Protein AF-A0A920T3Y5-F1 (afdb_monomer_lite)

Sequence (93 aa):
MNKNLIYISLFLSVSILPATDMVLDPSFQFDYISTEIDASSDSIGSFNGTIHNLSSDTLTLAVVRSINELSEGWTSSICVGTTCYNESVEVFL

Radius of gyration: 25.23 Å; chains: 1; bounding box: 31×55×72 Å

Secondary structure (DSSP, 8-state):
--HHHHHHHHHHHHT-----------SEEEEES-S-----TT------EEEEE-SSSPP----B-S---PPTT----EEETTEEEPPB-----

pLDDT: mean 72.13, std 8.61, range [42.75, 89.56]

Structure (mmCIF, N/CA/C/O backbone):
data_AF-A0A920T3Y5-F1
#
_entry.id   AF-A0A920T3Y5-F1
#
loop_
_atom_site.group_PDB
_atom_site.id
_atom_site.type_symbol
_atom_site.label_atom_id
_atom_site.label_alt_id
_atom_site.label_comp_id
_atom_site.label_asym_id
_atom_site.label_entity_id
_atom_site.label_seq_id
_atom_site.pdbx_PDB_ins_code
_atom_site.Cartn_x
_atom_site.Cartn_y
_atom_site.Cartn_z
_atom_site.occupancy
_atom_site.B_iso_or_equiv
_atom_site.auth_seq_id
_atom_site.auth_comp_id
_atom_site.auth_asym_id
_atom_site.auth_atom_id
_atom_site.pdbx_PDB_model_num
ATOM 1 N N . MET A 1 1 ? -5.605 42.821 46.710 1.00 59.22 1 MET A N 1
ATOM 2 C CA . MET A 1 1 ? -5.358 41.956 45.534 1.00 59.22 1 MET A CA 1
ATOM 3 C C . MET A 1 1 ? -6.016 42.606 44.320 1.00 59.22 1 MET A C 1
ATOM 5 O O . MET A 1 1 ? -7.206 42.888 44.385 1.00 59.22 1 MET A O 1
ATOM 9 N N . ASN A 1 2 ? -5.246 42.977 43.291 1.00 71.00 2 ASN A N 1
ATOM 10 C CA . ASN A 1 2 ? -5.743 43.794 42.176 1.00 71.00 2 ASN A CA 1
ATOM 11 C C . ASN A 1 2 ? -6.553 42.923 41.200 1.00 71.00 2 ASN A C 1
ATOM 13 O O . ASN A 1 2 ? -6.011 41.970 40.644 1.00 71.00 2 ASN A O 1
ATOM 17 N N . LYS A 1 3 ? -7.839 43.239 40.999 1.00 73.56 3 LYS A N 1
ATOM 18 C CA . LYS A 1 3 ? -8.757 42.454 40.153 1.00 73.56 3 LYS A CA 1
ATOM 19 C C . LYS A 1 3 ? -8.224 42.285 38.726 1.00 73.56 3 LYS A C 1
ATOM 21 O O . LYS A 1 3 ? -8.354 41.205 38.166 1.00 73.56 3 LYS A O 1
ATOM 26 N N . ASN A 1 4 ? -7.530 43.290 38.189 1.00 72.69 4 ASN A N 1
ATOM 27 C CA . ASN A 1 4 ? -6.921 43.215 36.857 1.00 72.69 4 ASN A CA 1
ATOM 28 C C . ASN A 1 4 ? -5.805 42.164 36.771 1.00 72.69 4 ASN A C 1
ATOM 30 O O . ASN A 1 4 ? -5.666 41.508 35.748 1.00 72.69 4 ASN A O 1
ATOM 34 N N . LEU A 1 5 ? -5.056 41.945 37.857 1.00 72.06 5 LEU A N 1
ATOM 35 C CA . LEU A 1 5 ? -3.994 40.937 37.904 1.00 72.06 5 LEU A CA 1
ATOM 36 C C . LEU A 1 5 ? -4.567 39.508 37.887 1.00 72.06 5 LEU A C 1
ATOM 38 O O . LEU A 1 5 ? -3.973 38.606 37.307 1.00 72.06 5 LEU A O 1
ATOM 42 N N . ILE A 1 6 ? -5.750 39.320 38.484 1.00 77.00 6 ILE A N 1
ATOM 43 C CA . ILE A 1 6 ? -6.485 38.047 38.464 1.00 77.00 6 ILE A CA 1
ATOM 44 C C . ILE A 1 6 ? -7.019 37.767 37.056 1.00 77.00 6 ILE A C 1
ATOM 46 O O . ILE A 1 6 ? -6.859 36.655 36.564 1.00 77.00 6 ILE A O 1
ATOM 50 N N . TYR A 1 7 ? -7.597 38.769 36.383 1.00 71.94 7 TYR A N 1
ATOM 51 C CA . TYR A 1 7 ? -8.092 38.604 35.012 1.00 71.94 7 TYR A CA 1
ATOM 52 C C . TYR A 1 7 ? -6.973 38.278 34.020 1.00 71.94 7 TYR A C 1
ATOM 54 O O . TYR A 1 7 ? -7.159 37.415 33.168 1.00 71.94 7 TYR A O 1
ATOM 62 N N . ILE A 1 8 ? -5.803 38.909 34.163 1.00 72.38 8 ILE A N 1
ATOM 63 C CA . ILE A 1 8 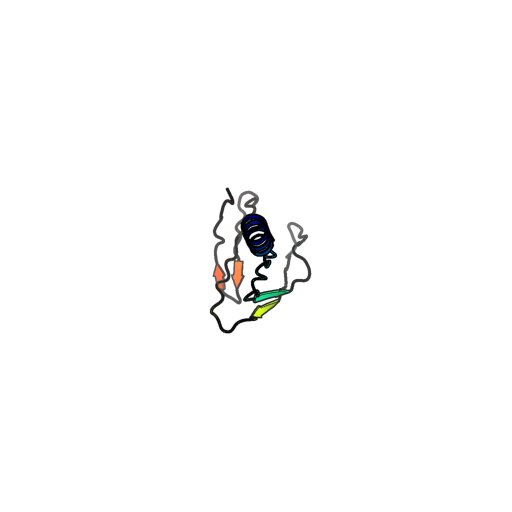? -4.632 38.623 33.322 1.00 72.38 8 ILE A CA 1
ATOM 64 C C . ILE A 1 8 ? -4.121 37.195 33.566 1.00 72.38 8 ILE A C 1
ATOM 66 O O . ILE A 1 8 ? -3.851 36.478 32.608 1.00 72.38 8 ILE A O 1
ATOM 70 N N . SER A 1 9 ? -4.054 36.755 34.828 1.00 66.62 9 SER A N 1
ATOM 71 C CA . SER A 1 9 ? -3.675 35.379 35.189 1.00 66.62 9 SER A CA 1
ATOM 72 C C . SER A 1 9 ? -4.632 34.333 34.597 1.00 66.62 9 SER A C 1
ATOM 74 O O . SER A 1 9 ? -4.190 33.321 34.058 1.00 66.62 9 SER A O 1
ATOM 76 N N . LEU A 1 10 ? -5.941 34.608 34.623 1.00 65.31 10 LEU A N 1
ATOM 77 C CA . LEU A 1 10 ? -6.964 33.714 34.076 1.00 65.31 10 LEU A CA 1
ATOM 78 C C . LEU A 1 10 ? -6.944 33.657 32.538 1.00 65.31 10 LEU A C 1
ATOM 80 O O . LEU A 1 10 ? -7.198 32.609 31.954 1.00 65.31 10 LEU A O 1
ATOM 84 N N . PHE A 1 11 ? -6.629 34.770 31.870 1.00 66.19 11 PHE A N 1
ATOM 85 C CA . PHE A 1 11 ? -6.479 34.807 30.410 1.00 66.19 11 PHE A CA 1
ATOM 86 C C . PHE A 1 11 ? -5.226 34.061 29.933 1.00 66.19 11 PHE A C 1
ATOM 88 O O . PHE A 1 11 ? -5.258 33.393 28.896 1.00 66.19 11 PHE A O 1
ATOM 95 N N . LEU A 1 12 ? -4.129 34.158 30.691 1.00 65.12 12 LEU A N 1
ATOM 96 C CA . LEU A 1 12 ? -2.858 33.516 30.354 1.00 65.12 12 LEU A CA 1
ATOM 97 C C . LEU A 1 12 ? -2.902 31.991 30.545 1.00 65.12 12 LEU A C 1
ATOM 99 O O . LEU A 1 12 ? -2.226 31.274 29.822 1.00 65.12 12 LEU A O 1
ATOM 103 N N . SER A 1 13 ? -3.711 31.475 31.476 1.00 63.50 13 SER A N 1
ATOM 104 C CA . SER A 1 13 ? -3.861 30.025 31.672 1.00 63.50 13 SER A CA 1
ATOM 105 C C . SER A 1 13 ? -4.743 29.350 30.614 1.00 63.50 13 SER A C 1
ATOM 107 O O . SER A 1 13 ? -4.496 28.198 30.271 1.00 63.50 13 SER A O 1
ATOM 109 N N . VAL A 1 14 ? -5.729 30.056 30.048 1.00 64.50 14 VAL A N 1
ATOM 110 C CA . VAL A 1 14 ? -6.607 29.530 28.978 1.00 64.50 14 VAL A CA 1
ATOM 111 C C . VAL A 1 14 ? -5.890 29.445 27.625 1.00 64.50 14 VAL A C 1
ATOM 113 O O . VAL A 1 14 ? -6.251 28.630 26.783 1.00 64.50 14 VAL A O 1
ATOM 116 N N . SER A 1 15 ? -4.856 30.261 27.412 1.00 63.00 15 SER A N 1
ATOM 117 C CA . SER A 1 15 ? -4.104 30.312 26.150 1.00 63.00 15 SER A CA 1
ATOM 118 C C . SER A 1 15 ? -3.001 29.250 26.038 1.00 63.00 15 SER A C 1
ATOM 120 O O . SER A 1 15 ? -2.412 29.100 24.971 1.00 63.00 15 SER A O 1
ATOM 122 N N . ILE A 1 16 ? -2.763 28.470 27.098 1.00 64.38 16 ILE A N 1
ATOM 123 C CA . ILE A 1 16 ? -1.824 27.341 27.117 1.00 64.38 16 ILE A CA 1
ATOM 124 C C . ILE A 1 16 ? -2.632 26.035 27.074 1.00 64.38 16 ILE A C 1
ATOM 126 O O . ILE A 1 16 ? -2.558 25.196 27.969 1.00 64.38 16 ILE A O 1
ATOM 130 N N . LEU A 1 17 ? -3.463 25.873 26.046 1.00 65.19 17 LEU A N 1
ATOM 131 C CA . LEU A 1 17 ? -3.973 24.554 25.683 1.00 65.19 17 LEU A CA 1
ATOM 132 C C . LEU A 1 17 ? -2.885 23.877 24.839 1.00 65.19 17 LEU A C 1
ATOM 134 O O . LEU A 1 17 ? -2.487 24.453 23.824 1.00 65.19 17 LEU A O 1
ATOM 138 N N . PRO A 1 18 ? -2.364 22.700 25.232 1.00 65.62 18 PRO A N 1
ATOM 139 C CA . PRO A 1 18 ? -1.495 21.947 24.344 1.00 65.62 18 PRO A CA 1
ATOM 140 C C . PRO A 1 18 ? -2.292 21.637 23.078 1.00 65.62 18 PRO A C 1
ATOM 142 O O . PRO A 1 18 ? -3.426 21.161 23.162 1.00 65.62 18 PRO A O 1
ATOM 145 N N . ALA A 1 19 ? -1.719 21.936 21.912 1.00 64.75 19 ALA A N 1
ATOM 146 C CA . ALA A 1 19 ? -2.237 21.409 20.663 1.00 64.75 19 ALA A CA 1
ATOM 147 C C . ALA A 1 19 ? -2.232 19.885 20.809 1.00 64.75 19 ALA A C 1
ATOM 149 O O . ALA A 1 19 ? -1.174 19.267 20.897 1.00 64.75 19 ALA A O 1
ATOM 150 N N . THR A 1 20 ? -3.411 19.284 20.949 1.00 62.22 20 THR A N 1
ATOM 151 C CA . THR A 1 20 ? -3.531 17.841 20.833 1.00 62.22 20 THR A CA 1
ATOM 152 C C . THR A 1 20 ? -3.264 17.549 19.370 1.00 62.22 20 THR A C 1
ATOM 154 O O . THR A 1 20 ? -4.133 17.821 18.539 1.00 62.22 20 THR A O 1
ATOM 157 N N . ASP A 1 21 ? -2.061 17.069 19.051 1.00 63.03 21 ASP A N 1
ATOM 158 C CA . ASP A 1 21 ? -1.827 16.375 17.791 1.00 63.03 21 ASP A CA 1
ATOM 159 C C . ASP A 1 21 ? -2.916 15.312 17.712 1.00 63.03 21 ASP A C 1
ATOM 161 O O . ASP A 1 21 ? -2.939 14.353 18.489 1.00 63.03 21 ASP A O 1
ATOM 165 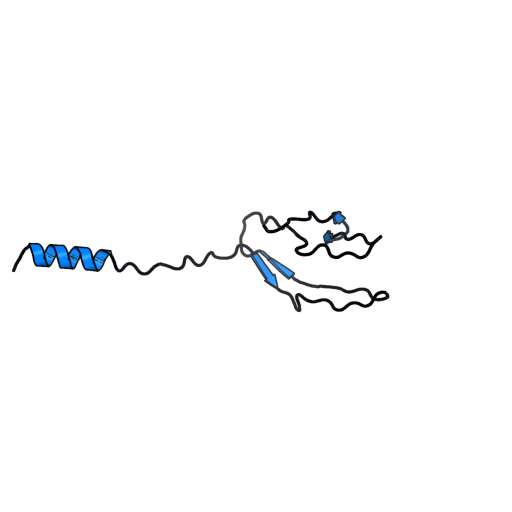N N . MET A 1 22 ? -3.918 15.570 16.876 1.00 60.16 22 MET A N 1
ATOM 166 C CA . MET A 1 22 ? -5.020 14.655 16.684 1.00 60.16 22 MET A CA 1
ATOM 167 C C . MET A 1 22 ? -4.410 13.481 15.933 1.00 60.16 22 MET A C 1
ATOM 169 O O . MET A 1 22 ? -4.263 13.526 14.714 1.00 60.16 22 MET A O 1
ATOM 173 N N . VAL A 1 23 ? -3.954 12.475 16.680 1.00 63.62 23 VAL A N 1
ATOM 174 C CA . VAL A 1 23 ? -3.508 11.206 16.117 1.00 63.62 23 VAL A CA 1
ATOM 175 C C . VAL A 1 23 ? -4.744 10.609 15.464 1.00 63.62 23 VAL A C 1
ATOM 177 O O . VAL A 1 23 ? -5.625 10.079 16.137 1.00 63.62 23 VAL A O 1
ATOM 180 N N . LEU A 1 24 ? -4.861 10.818 14.155 1.00 69.75 24 LEU A N 1
ATOM 181 C CA . LEU A 1 24 ? -5.861 10.156 13.338 1.00 69.75 24 LEU A CA 1
ATOM 182 C C . LEU A 1 24 ? -5.552 8.668 13.428 1.00 69.75 24 LEU A C 1
ATOM 184 O O . LEU A 1 24 ? -4.491 8.235 12.982 1.00 69.75 24 LEU A O 1
ATOM 188 N N . ASP A 1 25 ? -6.453 7.917 14.051 1.00 77.62 25 ASP A N 1
ATOM 189 C CA . ASP A 1 25 ? -6.348 6.467 14.093 1.00 77.62 25 ASP A CA 1
ATOM 190 C C . ASP A 1 25 ? -6.523 5.964 12.650 1.00 77.62 25 ASP A C 1
ATOM 192 O O . ASP A 1 25 ? -7.569 6.225 12.038 1.00 77.62 25 ASP A O 1
ATOM 196 N N . PRO A 1 26 ? -5.489 5.373 12.030 1.00 81.38 26 PRO A N 1
ATOM 197 C CA . PRO A 1 26 ? -5.553 5.017 10.625 1.00 81.38 26 PRO A CA 1
ATOM 198 C C . PRO A 1 26 ? -6.610 3.929 10.415 1.00 81.38 26 PRO A C 1
ATOM 200 O O . PRO A 1 26 ? -6.661 2.937 11.136 1.00 81.38 26 PRO A O 1
ATOM 203 N N . SER A 1 27 ? -7.450 4.082 9.391 1.00 85.94 27 SER A N 1
ATOM 204 C CA . SER A 1 27 ? -8.486 3.089 9.069 1.00 85.94 27 SER A CA 1
ATOM 205 C C . SER A 1 27 ? -7.911 1.792 8.493 1.00 85.94 27 SER A C 1
ATOM 207 O O . SER A 1 27 ? -8.567 0.751 8.535 1.00 85.94 27 SER A O 1
ATOM 209 N N . PHE A 1 28 ? -6.678 1.833 7.986 1.00 87.81 28 PHE A N 1
ATOM 210 C CA . PHE A 1 28 ? -5.939 0.677 7.495 1.00 87.81 28 PHE A CA 1
ATOM 211 C C . PHE A 1 28 ? -4.449 0.790 7.805 1.00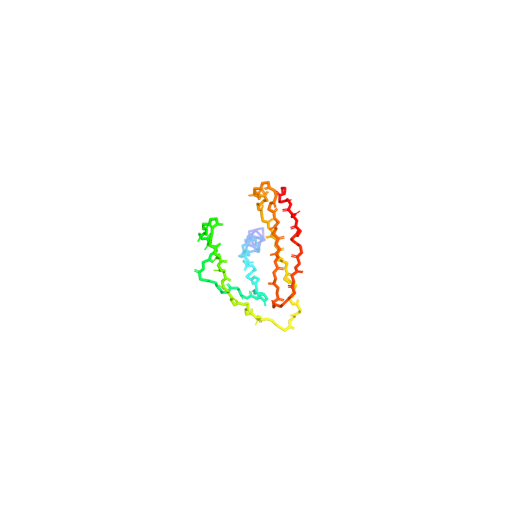 87.81 28 PHE A C 1
ATOM 213 O O . PHE A 1 28 ? -3.907 1.883 7.952 1.00 87.81 28 PHE A O 1
ATOM 220 N N . GLN A 1 29 ? -3.776 -0.354 7.812 1.00 87.25 29 GLN A N 1
ATOM 221 C CA . GLN A 1 29 ? -2.323 -0.444 7.797 1.00 87.25 29 GLN A CA 1
ATOM 222 C C . GLN A 1 29 ? -1.880 -1.191 6.542 1.00 87.25 29 GLN A C 1
ATOM 224 O O . GLN A 1 29 ? -2.461 -2.215 6.180 1.00 87.25 29 GLN A O 1
ATOM 229 N N . PHE A 1 30 ? -0.835 -0.685 5.895 1.00 85.50 30 PHE A N 1
ATOM 230 C CA . PHE A 1 30 ? -0.189 -1.350 4.774 1.00 85.50 30 PHE A CA 1
ATOM 231 C C . PHE A 1 30 ? 1.179 -1.869 5.207 1.00 85.50 30 PHE A C 1
ATOM 233 O O . PHE A 1 30 ? 2.068 -1.078 5.513 1.00 85.50 30 PHE A O 1
ATOM 240 N N . ASP A 1 31 ? 1.318 -3.190 5.269 1.00 87.50 31 ASP A N 1
ATOM 241 C CA . ASP A 1 31 ? 2.571 -3.866 5.597 1.00 87.50 31 ASP A CA 1
ATOM 242 C C . ASP A 1 31 ? 3.230 -4.369 4.311 1.00 87.50 31 ASP A C 1
ATOM 244 O O . ASP A 1 31 ? 2.607 -5.073 3.510 1.00 87.50 31 ASP A O 1
ATOM 248 N N . TYR A 1 32 ? 4.477 -3.977 4.083 1.00 85.50 32 TYR A N 1
ATOM 249 C CA . TYR A 1 32 ? 5.210 -4.260 2.858 1.00 85.50 32 TYR A CA 1
ATOM 250 C C . TYR A 1 32 ? 6.697 -4.446 3.150 1.00 85.50 32 TYR A C 1
ATOM 252 O O . TYR A 1 32 ? 7.259 -3.835 4.055 1.00 85.50 32 TYR A O 1
ATOM 260 N N . ILE A 1 33 ? 7.355 -5.284 2.345 1.00 80.19 33 ILE A N 1
ATOM 261 C CA . ILE A 1 33 ? 8.779 -5.599 2.535 1.00 80.19 33 ILE A CA 1
ATOM 262 C C . ILE A 1 33 ? 9.675 -4.500 1.943 1.00 80.19 33 ILE A C 1
ATOM 264 O O . ILE A 1 33 ? 10.708 -4.165 2.514 1.00 80.19 33 ILE A O 1
ATOM 268 N N . SER A 1 34 ? 9.293 -3.947 0.791 1.00 78.31 34 SER A N 1
ATOM 269 C CA . SER A 1 34 ? 10.056 -2.923 0.068 1.00 78.31 34 SER A CA 1
ATOM 270 C C . SER A 1 34 ? 9.125 -2.133 -0.835 1.00 78.31 34 SER A C 1
ATOM 272 O O . SER A 1 34 ? 8.297 -2.750 -1.490 1.00 78.31 34 SER A O 1
ATOM 274 N N . THR A 1 35 ? 9.278 -0.810 -0.921 1.00 74.62 35 THR A N 1
ATOM 275 C CA . THR A 1 35 ? 8.602 0.032 -1.931 1.00 74.62 35 THR A CA 1
ATOM 276 C C . THR A 1 35 ? 9.317 0.054 -3.279 1.00 74.62 35 THR A C 1
ATOM 278 O O . THR A 1 35 ? 8.816 0.651 -4.227 1.00 74.62 35 THR A O 1
ATOM 281 N N . GLU A 1 36 ? 10.494 -0.559 -3.365 1.00 71.94 36 GLU A N 1
ATOM 282 C CA . GLU A 1 36 ? 11.336 -0.566 -4.555 1.00 71.94 36 GLU A CA 1
ATOM 283 C C . GLU A 1 36 ? 11.369 -1.960 -5.175 1.00 71.94 36 GLU A C 1
ATOM 285 O O . GLU A 1 36 ? 11.483 -2.973 -4.474 1.00 71.94 36 GLU A O 1
ATOM 290 N N . ILE A 1 37 ? 11.280 -1.991 -6.503 1.00 70.62 37 ILE A N 1
ATOM 291 C CA . ILE A 1 37 ? 11.428 -3.189 -7.321 1.00 70.62 37 ILE A CA 1
ATOM 292 C C . ILE A 1 37 ? 12.525 -2.893 -8.339 1.00 70.62 37 ILE A C 1
ATOM 294 O O . ILE A 1 37 ? 12.363 -2.003 -9.171 1.00 70.62 37 ILE A O 1
ATOM 298 N N . ASP A 1 38 ? 13.617 -3.650 -8.282 1.00 69.25 38 ASP A N 1
ATOM 299 C CA . ASP A 1 38 ? 14.654 -3.629 -9.312 1.00 69.25 38 ASP A CA 1
ATOM 300 C C . ASP A 1 38 ? 14.377 -4.764 -10.309 1.00 69.25 38 ASP A C 1
ATOM 302 O O . ASP A 1 38 ? 14.390 -5.945 -9.9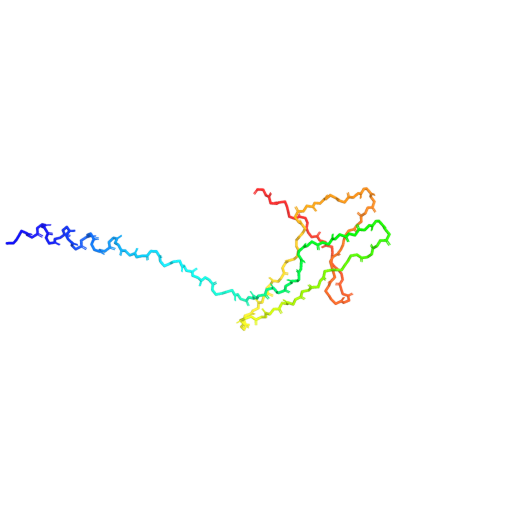46 1.00 69.25 38 ASP A O 1
ATOM 306 N N . ALA A 1 39 ? 14.038 -4.404 -11.547 1.00 71.44 39 ALA A N 1
ATOM 307 C CA . ALA A 1 39 ? 13.719 -5.340 -12.619 1.00 71.44 39 ALA A CA 1
ATOM 308 C C . ALA A 1 39 ? 14.450 -4.941 -13.910 1.00 71.44 39 ALA A C 1
ATOM 310 O O . ALA A 1 39 ? 14.449 -3.776 -14.308 1.00 71.44 39 ALA A O 1
ATOM 311 N N . SER A 1 40 ? 15.067 -5.920 -14.575 1.00 75.06 40 SER A N 1
ATOM 312 C CA . SER A 1 40 ? 15.689 -5.771 -15.889 1.00 75.06 40 SER A CA 1
ATOM 313 C C . SER A 1 40 ? 14.648 -5.934 -17.000 1.00 75.06 40 SER A C 1
ATOM 315 O O . SER A 1 40 ? 13.531 -6.391 -16.771 1.00 75.06 40 SER A O 1
ATOM 317 N N . SER A 1 41 ? 15.005 -5.581 -18.238 1.00 70.50 41 SER A N 1
ATOM 318 C CA . SER A 1 41 ? 14.078 -5.612 -19.384 1.00 70.50 41 SER A CA 1
ATOM 319 C C . SER A 1 41 ? 13.530 -7.005 -19.729 1.00 70.50 41 SER A C 1
ATOM 321 O O . SER A 1 41 ? 12.585 -7.124 -20.502 1.00 70.50 41 SER A O 1
ATOM 323 N N . ASP A 1 42 ? 14.148 -8.053 -19.199 1.00 78.19 42 ASP A N 1
ATOM 324 C CA . ASP A 1 42 ? 13.798 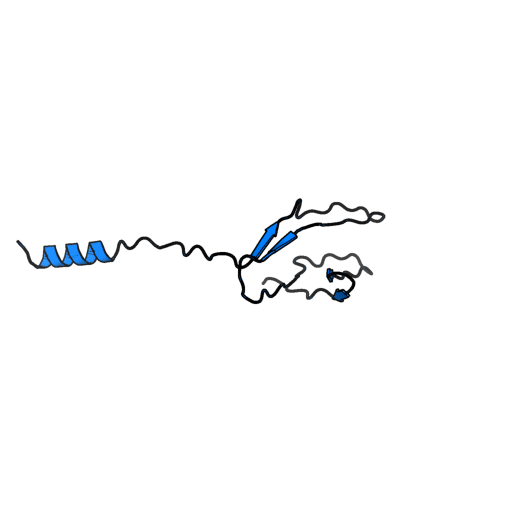-9.461 -19.355 1.00 78.19 42 ASP A CA 1
ATOM 325 C C . ASP A 1 42 ? 13.303 -10.111 -18.049 1.00 78.19 42 ASP A C 1
ATOM 327 O O . ASP A 1 42 ? 13.072 -11.323 -18.027 1.00 78.19 42 ASP A O 1
ATOM 331 N N . SER A 1 43 ? 13.116 -9.339 -16.969 1.00 70.69 43 SER A N 1
ATOM 332 C CA . SER A 1 43 ? 12.676 -9.867 -15.677 1.00 70.69 43 SER A CA 1
ATOM 333 C C . SER A 1 43 ? 11.276 -9.405 -15.269 1.00 70.69 43 SER A C 1
ATOM 335 O O . SER A 1 43 ? 10.757 -8.377 -15.700 1.00 70.69 43 SER A O 1
ATOM 337 N N . ILE A 1 44 ? 10.638 -10.221 -14.426 1.00 66.31 44 ILE A N 1
ATOM 338 C CA . ILE A 1 44 ? 9.362 -9.897 -13.792 1.00 66.31 44 ILE A CA 1
ATOM 339 C C . ILE A 1 44 ? 9.669 -9.424 -12.375 1.00 66.31 44 ILE A C 1
ATOM 341 O O . ILE A 1 44 ? 10.102 -10.209 -11.530 1.00 66.31 44 ILE A O 1
ATOM 345 N N . GLY A 1 45 ? 9.430 -8.143 -12.118 1.00 67.12 45 GLY A N 1
ATOM 346 C CA . GLY A 1 45 ? 9.435 -7.582 -10.775 1.00 67.12 45 GLY A CA 1
ATOM 347 C C . GLY A 1 45 ? 8.107 -7.852 -10.064 1.00 67.12 45 GLY A C 1
ATOM 348 O O . GLY A 1 45 ? 7.043 -7.662 -10.648 1.00 67.12 45 GLY A O 1
ATOM 349 N N . SER A 1 46 ? 8.154 -8.292 -8.806 1.00 67.88 46 SER A N 1
ATOM 350 C CA . SER A 1 46 ? 6.958 -8.515 -7.985 1.00 67.88 46 SER A CA 1
ATOM 351 C C . SER A 1 46 ? 7.071 -7.729 -6.688 1.00 67.88 46 SER A C 1
ATOM 353 O O . SER A 1 46 ? 8.039 -7.887 -5.948 1.00 67.88 46 SER A O 1
ATOM 355 N N . PHE A 1 47 ? 6.045 -6.943 -6.383 1.00 71.44 47 PHE A N 1
ATOM 356 C CA . PHE A 1 47 ? 5.845 -6.345 -5.069 1.00 71.44 47 PHE A CA 1
ATOM 357 C C . PHE A 1 47 ? 4.753 -7.121 -4.340 1.00 71.44 47 PHE A C 1
ATOM 359 O O . PHE A 1 47 ? 3.714 -7.426 -4.922 1.00 71.44 47 PHE A O 1
ATOM 366 N N . ASN A 1 48 ? 4.991 -7.428 -3.068 1.00 72.50 48 ASN A N 1
ATOM 367 C CA . ASN A 1 48 ? 4.022 -8.087 -2.205 1.00 72.50 48 ASN A CA 1
ATOM 368 C C . ASN A 1 48 ? 3.826 -7.248 -0.941 1.00 72.50 48 ASN A C 1
ATOM 370 O O . ASN A 1 48 ? 4.795 -6.774 -0.345 1.00 72.50 48 ASN A O 1
ATOM 374 N N . GLY A 1 49 ? 2.573 -7.115 -0.520 1.00 77.06 49 GLY A N 1
ATOM 375 C CA . GLY A 1 49 ? 2.195 -6.446 0.717 1.00 77.06 49 GLY A CA 1
ATOM 376 C C . GLY A 1 49 ? 0.847 -6.949 1.218 1.00 77.06 49 GLY A C 1
ATOM 377 O O . GLY A 1 49 ? 0.092 -7.583 0.475 1.00 77.06 49 GLY A O 1
ATOM 378 N N . THR A 1 50 ? 0.555 -6.669 2.483 1.00 83.50 50 THR A N 1
ATOM 379 C CA . THR A 1 50 ? -0.710 -7.013 3.135 1.00 83.50 50 THR A CA 1
ATOM 380 C C . THR A 1 50 ? -1.398 -5.739 3.601 1.00 83.50 50 THR A C 1
ATOM 382 O O . THR A 1 50 ? -0.794 -4.893 4.256 1.00 83.50 50 THR A O 1
ATOM 385 N N . ILE A 1 51 ? -2.680 -5.599 3.264 1.00 84.38 51 ILE A N 1
ATOM 386 C CA . ILE A 1 51 ? -3.524 -4.518 3.774 1.00 84.38 51 ILE A CA 1
ATOM 387 C C . ILE A 1 51 ? -4.330 -5.075 4.944 1.00 84.38 51 ILE A C 1
ATOM 389 O O . ILE A 1 51 ? -5.146 -5.982 4.773 1.00 84.38 51 ILE A O 1
ATOM 393 N N . HIS A 1 52 ? -4.105 -4.518 6.128 1.00 85.88 52 HIS A N 1
ATOM 394 C CA . HIS A 1 52 ? -4.878 -4.810 7.325 1.00 85.88 52 HIS A CA 1
ATOM 395 C C . HIS A 1 52 ? -5.958 -3.753 7.486 1.00 85.88 52 HIS A C 1
ATOM 397 O O . HIS A 1 52 ? -5.664 -2.565 7.609 1.00 85.88 52 HIS A O 1
ATOM 403 N N . ASN A 1 53 ? -7.212 -4.194 7.499 1.00 86.69 53 ASN A N 1
ATOM 404 C CA . ASN A 1 53 ? -8.306 -3.323 7.881 1.00 86.69 53 ASN A CA 1
ATOM 405 C C . ASN A 1 53 ? -8.308 -3.158 9.408 1.00 86.69 53 ASN A C 1
ATOM 407 O O . ASN A 1 53 ? -8.379 -4.154 10.131 1.00 86.69 53 ASN A O 1
ATOM 411 N N . LEU A 1 54 ? -8.213 -1.915 9.876 1.00 89.56 54 LEU A N 1
ATOM 412 C CA . LEU A 1 54 ? -8.223 -1.570 11.299 1.00 89.56 54 LEU A CA 1
ATOM 413 C C . LEU A 1 54 ? -9.591 -1.035 11.752 1.00 89.56 54 LEU A C 1
ATOM 415 O O . LEU A 1 54 ? -9.830 -0.905 12.950 1.00 89.56 54 LEU A O 1
ATOM 419 N N . SER A 1 55 ? -10.502 -0.770 10.809 1.00 87.31 55 SER A N 1
ATOM 420 C CA . SER A 1 55 ? -11.845 -0.243 11.056 1.00 87.31 55 SER A CA 1
ATOM 421 C C . SER A 1 55 ? -12.938 -1.169 10.501 1.00 87.31 55 SER A C 1
ATOM 423 O O . SER A 1 55 ? -12.714 -2.042 9.669 1.00 87.31 55 SER A O 1
ATOM 425 N N . SER A 1 56 ? -14.173 -0.992 10.959 1.00 85.56 56 SER A N 1
ATOM 426 C CA . SER A 1 56 ? -15.357 -1.595 10.332 1.00 85.56 56 SER A CA 1
ATOM 427 C C . SER A 1 56 ? -15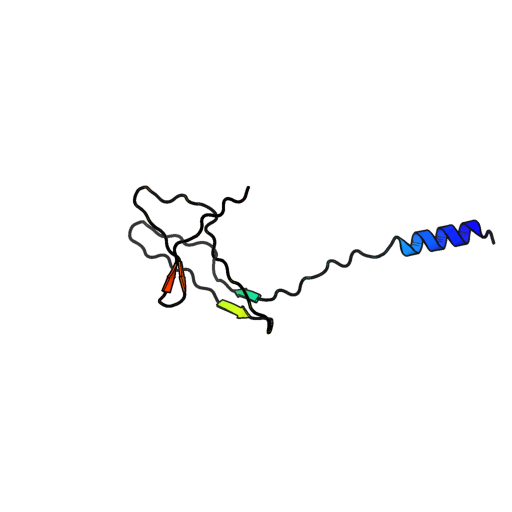.880 -0.798 9.130 1.00 85.56 56 SER A C 1
ATOM 429 O O . SER A 1 56 ? -16.814 -1.243 8.463 1.00 85.56 56 SER A O 1
ATOM 431 N N . ASP A 1 57 ? -15.315 0.380 8.871 1.00 84.56 57 ASP A N 1
ATOM 432 C CA . ASP A 1 57 ? -15.752 1.268 7.798 1.00 84.56 57 ASP A CA 1
ATOM 433 C C . ASP A 1 57 ? -15.305 0.783 6.413 1.00 84.56 57 ASP A C 1
ATOM 435 O O . ASP A 1 57 ? -14.404 -0.044 6.254 1.00 84.56 57 ASP A O 1
ATOM 439 N N . THR A 1 58 ? -15.943 1.323 5.372 1.00 80.88 58 THR A N 1
ATOM 440 C CA . THR A 1 58 ? -15.548 1.039 3.988 1.00 80.88 58 THR A CA 1
ATOM 441 C C . THR A 1 58 ? -14.254 1.773 3.644 1.00 80.88 58 THR A C 1
ATOM 443 O O . THR A 1 58 ? -14.214 3.002 3.614 1.00 80.88 58 THR A O 1
ATOM 446 N N . LEU A 1 59 ? -13.209 1.011 3.326 1.00 75.31 59 LEU A N 1
ATOM 447 C CA . LEU A 1 59 ? -11.944 1.526 2.809 1.00 75.31 59 LEU A CA 1
ATOM 448 C C . LEU A 1 59 ? -12.001 1.694 1.293 1.00 75.31 59 LEU A C 1
ATOM 450 O O . LEU A 1 59 ? -12.244 0.737 0.560 1.00 75.31 59 LEU A O 1
ATOM 454 N N . THR A 1 60 ? -11.725 2.909 0.825 1.00 75.25 60 THR A N 1
ATOM 455 C CA . THR A 1 60 ? -11.504 3.174 -0.599 1.00 75.25 60 THR A CA 1
ATOM 456 C C . THR A 1 60 ? -10.007 3.135 -0.868 1.00 75.25 60 THR A C 1
ATOM 458 O O . THR A 1 60 ? -9.268 3.983 -0.375 1.00 75.25 60 THR A O 1
ATOM 461 N N . LEU A 1 61 ? -9.560 2.144 -1.636 1.00 71.56 61 LEU A N 1
ATOM 462 C CA . LEU A 1 61 ? -8.176 2.045 -2.088 1.00 71.56 61 LEU A CA 1
ATOM 463 C C . LEU A 1 61 ? -8.067 2.674 -3.475 1.00 71.56 61 LEU A C 1
ATOM 465 O O . LEU A 1 61 ? -8.735 2.234 -4.410 1.00 71.56 61 LEU A O 1
ATOM 469 N N . ALA A 1 62 ? -7.219 3.688 -3.600 1.00 71.19 62 ALA A N 1
ATOM 470 C CA . ALA A 1 62 ? -6.815 4.240 -4.882 1.00 71.19 62 ALA A CA 1
ATOM 471 C C . ALA A 1 62 ? -5.369 3.834 -5.137 1.00 71.19 62 ALA A C 1
ATOM 473 O O . ALA A 1 62 ? -4.522 3.960 -4.252 1.00 71.19 62 ALA A O 1
ATOM 474 N N . VAL A 1 63 ? -5.089 3.350 -6.344 1.00 68.75 63 VAL A N 1
ATOM 475 C CA . VAL A 1 63 ? -3.714 3.115 -6.766 1.00 68.75 63 VAL A CA 1
ATOM 476 C C . VAL A 1 63 ? -3.376 4.099 -7.856 1.00 68.75 63 VAL A C 1
ATOM 478 O O . VAL A 1 63 ? -4.059 4.189 -8.874 1.00 68.75 63 VAL A O 1
ATOM 481 N N . VAL A 1 64 ? -2.327 4.860 -7.588 1.00 68.69 64 VAL A N 1
ATOM 482 C CA . VAL A 1 64 ? -1.925 5.998 -8.391 1.00 68.69 64 VAL A CA 1
ATOM 483 C C . VAL A 1 64 ? -0.470 5.811 -8.761 1.00 68.69 64 VAL A C 1
ATOM 485 O O . VAL A 1 64 ? 0.355 5.419 -7.934 1.00 68.69 64 VAL A O 1
ATOM 488 N N . ARG A 1 65 ? -0.149 6.105 -10.014 1.00 68.44 65 ARG A N 1
ATOM 489 C CA . ARG A 1 65 ? 1.230 6.189 -10.471 1.00 68.44 65 ARG A CA 1
ATOM 490 C C . ARG A 1 65 ? 1.706 7.628 -10.299 1.00 68.44 65 ARG A C 1
ATOM 492 O O . ARG A 1 65 ? 1.141 8.524 -10.916 1.00 68.44 65 ARG A O 1
ATOM 499 N N . SER A 1 66 ? 2.758 7.835 -9.506 1.00 63.31 66 SER A N 1
ATOM 500 C CA . SER A 1 66 ? 3.329 9.167 -9.254 1.00 63.31 66 SER A CA 1
ATOM 501 C C . SER A 1 66 ? 4.199 9.693 -10.401 1.00 63.31 66 SER A C 1
ATOM 503 O O . SER A 1 66 ? 4.238 10.897 -10.630 1.00 63.31 66 SER A O 1
ATOM 505 N N . ILE A 1 67 ? 4.888 8.810 -11.134 1.00 68.94 67 ILE A N 1
ATOM 506 C CA . ILE A 1 67 ? 5.787 9.171 -12.240 1.00 68.94 67 ILE A CA 1
ATOM 507 C C . ILE A 1 67 ? 5.429 8.335 -13.468 1.00 68.94 67 ILE A C 1
ATOM 509 O O . ILE A 1 67 ? 5.394 7.107 -13.406 1.00 68.94 67 ILE A O 1
ATOM 513 N N . ASN A 1 68 ? 5.162 8.998 -14.595 1.00 67.06 68 ASN A N 1
ATOM 514 C CA . ASN A 1 68 ? 4.788 8.349 -15.851 1.00 67.06 68 ASN A CA 1
ATOM 515 C C . ASN A 1 68 ? 5.939 8.336 -16.869 1.00 67.06 68 ASN A C 1
ATOM 517 O O . ASN A 1 68 ? 5.802 8.840 -17.979 1.00 67.06 68 ASN A O 1
ATOM 521 N N . GLU A 1 69 ? 7.072 7.752 -16.483 1.00 72.31 69 GLU A N 1
ATOM 522 C CA . GLU A 1 69 ? 8.259 7.591 -17.336 1.00 72.31 69 GLU A CA 1
ATOM 523 C C . GLU A 1 69 ? 8.294 6.204 -17.992 1.00 72.31 69 GLU A C 1
ATOM 525 O O . GLU A 1 69 ? 9.253 5.444 -17.870 1.00 72.31 69 GLU A O 1
ATOM 530 N N . LEU A 1 70 ? 7.215 5.837 -18.688 1.00 70.19 70 LEU A N 1
ATOM 531 C CA . LEU A 1 70 ? 7.255 4.650 -19.537 1.00 70.19 70 LEU A CA 1
ATOM 532 C C . LEU A 1 70 ? 8.031 4.946 -20.815 1.00 70.19 70 LEU A C 1
ATOM 534 O O . LEU A 1 70 ? 7.826 5.971 -21.463 1.00 70.19 70 LEU A O 1
ATOM 538 N N . SER A 1 71 ? 8.890 4.005 -21.200 1.00 74.06 71 SER A N 1
ATOM 539 C CA . SER A 1 71 ? 9.517 4.022 -22.519 1.00 74.06 71 SER A CA 1
ATOM 540 C C . SER A 1 71 ? 8.459 3.956 -23.626 1.00 74.06 71 SER A C 1
ATOM 542 O O . SER A 1 71 ? 7.358 3.438 -23.429 1.00 74.06 71 SER A O 1
ATOM 544 N N . GLU A 1 72 ? 8.795 4.465 -24.812 1.00 77.69 72 GLU A N 1
ATOM 545 C CA . GLU A 1 72 ? 7.877 4.468 -25.953 1.00 77.69 72 GLU A CA 1
ATOM 546 C C . GLU A 1 72 ? 7.375 3.046 -26.267 1.00 77.69 72 GLU A C 1
ATOM 548 O O . GLU A 1 72 ? 8.153 2.095 -26.343 1.00 77.69 72 GLU A O 1
ATOM 553 N N . GLY A 1 73 ? 6.054 2.897 -26.410 1.00 74.25 73 GLY A N 1
ATOM 554 C CA . GLY A 1 73 ? 5.398 1.614 -26.684 1.00 74.25 73 GLY A CA 1
ATOM 555 C C . GLY A 1 73 ? 5.085 0.752 -25.456 1.00 74.25 73 GLY A C 1
ATOM 556 O O . GLY A 1 73 ? 4.465 -0.299 -25.614 1.00 74.25 73 GLY A O 1
ATOM 557 N N . TRP A 1 74 ? 5.456 1.175 -24.244 1.00 70.00 74 TRP A N 1
ATOM 558 C CA . TRP A 1 74 ? 5.115 0.454 -23.017 1.00 70.00 74 TRP A CA 1
ATOM 559 C C . TRP A 1 74 ? 3.748 0.879 -22.475 1.00 70.00 74 TRP A C 1
ATOM 561 O O . TRP A 1 74 ? 3.383 2.054 -22.494 1.00 70.00 74 TRP A O 1
ATOM 571 N N . THR A 1 75 ? 3.011 -0.088 -21.934 1.00 73.62 75 THR A N 1
ATOM 572 C CA . THR A 1 75 ? 1.767 0.128 -21.186 1.00 73.62 75 THR A CA 1
ATOM 573 C C . THR A 1 75 ? 1.923 -0.414 -19.778 1.00 73.62 75 THR A C 1
ATOM 575 O O . THR A 1 75 ? 2.621 -1.404 -19.568 1.00 73.62 75 THR A O 1
ATOM 578 N N . SER A 1 76 ? 1.241 0.204 -18.823 1.00 73.25 76 SER A N 1
ATOM 579 C CA . SER A 1 76 ? 1.129 -0.307 -17.462 1.00 73.25 76 SER A CA 1
ATOM 580 C C . SER A 1 76 ? -0.330 -0.577 -17.137 1.00 73.25 76 SER A C 1
ATOM 582 O O . SER A 1 76 ? -1.232 -0.051 -17.793 1.00 73.25 76 SER A O 1
ATOM 584 N N . SER A 1 77 ? -0.541 -1.468 -16.182 1.00 73.94 77 SER A N 1
ATOM 585 C CA . SER A 1 77 ? -1.844 -1.751 -15.599 1.00 73.94 77 SER A CA 1
ATOM 586 C C . SER A 1 77 ? -1.641 -2.262 -14.182 1.00 73.94 77 SER A C 1
ATOM 588 O O . SER A 1 77 ? -0.688 -3.007 -13.936 1.00 73.94 77 SER A O 1
ATOM 590 N N . ILE A 1 78 ? -2.578 -1.969 -13.284 1.00 74.50 78 ILE A N 1
ATOM 591 C CA . ILE A 1 78 ? -2.601 -2.575 -11.954 1.00 74.50 78 ILE A CA 1
ATOM 592 C C . ILE A 1 78 ? -3.664 -3.658 -11.858 1.00 74.50 78 ILE A C 1
ATOM 594 O O . ILE A 1 78 ? -4.796 -3.456 -12.284 1.00 74.50 78 ILE A O 1
ATOM 598 N N . CYS A 1 79 ? -3.330 -4.792 -11.243 1.00 67.31 79 CYS A N 1
ATOM 599 C CA . CYS A 1 79 ? -4.256 -5.903 -11.076 1.00 67.31 79 CYS A CA 1
ATOM 600 C C . CYS A 1 79 ? -4.572 -6.181 -9.600 1.00 67.31 79 CYS A C 1
ATOM 602 O O . CYS A 1 79 ? -3.675 -6.236 -8.762 1.00 67.31 79 CYS A O 1
ATOM 604 N N . VAL A 1 80 ? -5.855 -6.397 -9.292 1.00 73.31 80 VAL A N 1
ATOM 605 C CA . VAL A 1 80 ? -6.345 -6.883 -7.993 1.00 73.31 80 VAL A CA 1
ATOM 606 C C . VAL A 1 80 ? -6.998 -8.244 -8.220 1.00 73.31 80 VAL A C 1
ATOM 608 O O . VAL A 1 80 ? -8.055 -8.351 -8.847 1.00 73.31 80 VAL A O 1
ATOM 611 N N . GLY A 1 81 ? -6.340 -9.305 -7.748 1.00 72.38 81 GLY A N 1
ATOM 612 C CA . GLY A 1 81 ? -6.717 -10.677 -8.090 1.00 72.38 81 GLY A CA 1
ATOM 613 C C . GLY A 1 81 ? -6.532 -10.932 -9.587 1.00 72.38 81 GLY A C 1
ATOM 614 O O . GLY A 1 81 ? -5.426 -10.819 -10.103 1.00 72.38 81 GLY A O 1
ATOM 615 N N . THR A 1 82 ? -7.615 -11.267 -10.290 1.00 81.25 82 THR A N 1
ATOM 616 C CA . THR A 1 82 ? -7.608 -11.520 -11.744 1.00 81.25 82 THR A CA 1
ATOM 617 C C . THR A 1 82 ? -8.069 -10.324 -12.579 1.00 81.25 82 THR A C 1
ATOM 619 O O . THR A 1 82 ? -8.170 -10.441 -13.798 1.00 81.25 82 THR A O 1
ATOM 622 N N . THR A 1 83 ? -8.397 -9.194 -11.949 1.00 75.38 83 THR A N 1
ATOM 623 C CA . THR A 1 83 ? -8.935 -8.013 -12.635 1.00 75.38 83 THR A CA 1
ATOM 624 C C . THR A 1 83 ? -7.868 -6.937 -12.729 1.00 75.38 83 THR A C 1
ATOM 626 O O . THR A 1 83 ? -7.335 -6.534 -11.699 1.00 75.38 83 THR A O 1
ATOM 629 N N . CYS A 1 84 ? -7.594 -6.447 -13.938 1.00 76.81 84 CYS A N 1
ATOM 630 C CA . CYS A 1 84 ? -6.631 -5.378 -14.189 1.00 76.81 84 CYS A CA 1
ATOM 631 C C . CYS A 1 84 ? -7.331 -4.073 -14.583 1.00 76.81 84 CYS A C 1
ATOM 633 O O . CYS A 1 84 ? -8.311 -4.083 -15.329 1.00 76.81 84 CYS A O 1
ATOM 635 N N . TYR A 1 85 ? -6.811 -2.959 -14.084 1.00 76.25 85 TYR A N 1
ATOM 636 C CA . TYR A 1 85 ? -7.299 -1.605 -14.292 1.00 76.25 85 TYR A CA 1
ATOM 637 C C . TYR A 1 85 ? -6.182 -0.766 -14.908 1.00 76.25 85 TYR A C 1
ATOM 639 O O . TYR A 1 85 ? -5.012 -0.904 -14.546 1.00 76.25 85 TYR A O 1
ATOM 647 N N . ASN A 1 86 ? -6.551 0.121 -15.828 1.00 72.81 86 ASN A N 1
ATOM 648 C CA . ASN A 1 86 ? -5.630 1.140 -16.319 1.00 72.81 86 ASN A CA 1
ATOM 649 C C . ASN A 1 86 ? -5.352 2.128 -15.184 1.00 72.81 86 ASN A C 1
ATOM 651 O O . ASN A 1 86 ? -6.293 2.542 -14.499 1.00 72.81 86 ASN A O 1
ATOM 655 N N . GLU A 1 87 ? -4.094 2.517 -14.982 1.00 66.31 87 GLU A N 1
ATOM 656 C CA . GLU A 1 87 ? -3.796 3.520 -13.964 1.00 66.31 87 GLU A CA 1
ATOM 657 C C . GLU A 1 87 ? -4.300 4.902 -14.400 1.00 66.31 87 GLU A C 1
ATOM 659 O O . GLU A 1 87 ? -4.112 5.328 -15.542 1.00 66.31 87 GLU A O 1
ATOM 664 N N . SER A 1 88 ? -4.918 5.635 -13.474 1.00 63.38 88 SER A N 1
ATOM 665 C CA . SER A 1 88 ? -5.125 7.073 -13.626 1.00 63.38 88 SER A CA 1
ATOM 666 C C . SER A 1 88 ? -3.810 7.801 -13.343 1.00 63.38 88 SER A C 1
ATOM 668 O O . SER A 1 88 ? -3.181 7.581 -12.307 1.00 63.38 88 SER A O 1
ATOM 670 N N . VAL A 1 89 ? -3.393 8.680 -14.255 1.00 62.38 89 VAL A N 1
ATOM 671 C CA . VAL A 1 89 ? -2.236 9.559 -14.047 1.00 62.38 89 VAL A CA 1
ATOM 672 C C . VAL A 1 89 ? -2.726 10.802 -13.308 1.00 62.38 89 VAL A C 1
ATOM 674 O O . VAL A 1 89 ? -3.295 11.698 -13.931 1.00 62.38 89 VAL A O 1
ATOM 677 N N . GLU A 1 90 ? -2.536 10.855 -11.990 1.00 57.44 90 GLU A N 1
ATOM 678 C CA . GLU A 1 90 ? -2.701 12.110 -11.251 1.00 57.44 90 GLU A CA 1
ATOM 679 C C . GLU A 1 90 ? -1.366 12.848 -11.202 1.00 57.44 90 GLU A C 1
ATOM 681 O O . GLU A 1 90 ? -0.374 12.357 -10.666 1.00 57.44 90 GLU A O 1
ATOM 686 N N . VAL A 1 91 ? -1.343 14.044 -11.787 1.00 52.12 91 VAL A N 1
ATOM 687 C CA . VAL A 1 91 ? -0.221 14.970 -11.653 1.00 52.12 91 VAL A CA 1
ATOM 688 C C . VAL A 1 91 ? -0.401 15.676 -10.312 1.00 52.12 91 VAL A C 1
ATOM 690 O O . VAL A 1 91 ? -1.307 16.496 -10.176 1.00 52.12 91 VAL A O 1
ATOM 693 N N . PHE A 1 92 ? 0.430 15.356 -9.317 1.00 53.09 92 PHE A N 1
ATOM 694 C CA . PHE A 1 92 ? 0.545 16.201 -8.127 1.00 53.09 92 PHE A CA 1
ATOM 695 C C . PHE A 1 92 ? 1.118 17.555 -8.577 1.00 53.09 92 PHE A C 1
ATOM 697 O O . PHE A 1 92 ? 2.291 17.636 -8.944 1.00 53.09 92 PHE A O 1
ATOM 704 N N . LEU A 1 93 ? 0.261 18.580 -8.634 1.00 42.75 93 LEU A N 1
ATOM 705 C CA . LEU A 1 93 ? 0.643 19.984 -8.827 1.00 42.75 93 LEU A CA 1
ATOM 706 C C . LEU A 1 93 ? 1.065 20.616 -7.500 1.00 42.75 93 LEU A C 1
ATOM 708 O O . LEU A 1 93 ? 0.384 20.347 -6.484 1.00 42.75 93 LEU A O 1
#

Foldseek 3Di:
DDPVVVVVVVVVVVVPDPPPPPPDPDQKDKAWDDPDWDADPPGDTDTDIDIGGPDPDDDDDADADADDPDDPPDADWDDDPHDIDGHDHDHPD